Protein AF-A0AAV2MQ87-F1 (afdb_monomer_lite)

Secondary structure (DSSP, 8-state):
--GGGHHHHHHHHHH-TT---PPPHHHHHHHHHTT--HHHHHHHHHHHHHHHHHHT-HHHHHHHHHHHHHTT-S--S-----------

Structure (mmCIF, N/CA/C/O backbone):
data_AF-A0AAV2MQ87-F1
#
_entry.id   AF-A0AAV2MQ87-F1
#
loop_
_atom_site.group_PDB
_atom_site.id
_atom_site.type_symbol
_atom_site.label_atom_id
_atom_site.label_alt_id
_atom_site.label_comp_id
_atom_site.label_asym_id
_atom_site.label_entity_id
_atom_site.label_seq_id
_atom_site.pdbx_PDB_ins_code
_atom_site.Cartn_x
_atom_site.Cartn_y
_atom_site.Cartn_z
_atom_site.occupancy
_atom_site.B_iso_or_equiv
_atom_site.auth_seq_id
_atom_site.auth_comp_id
_atom_site.auth_asym_id
_atom_site.auth_atom_id
_atom_site.pdbx_PDB_model_num
ATOM 1 N N . MET A 1 1 ? 15.126 -0.833 -16.676 1.00 60.72 1 MET A N 1
ATOM 2 C CA . MET A 1 1 ? 16.503 -0.929 -16.155 1.00 60.72 1 MET A CA 1
ATOM 3 C C . MET A 1 1 ? 16.854 -2.386 -15.968 1.00 60.72 1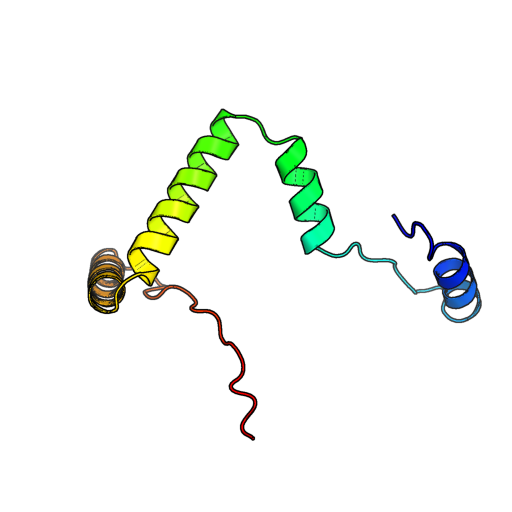 MET A C 1
ATOM 5 O O . MET A 1 1 ? 16.580 -2.960 -14.926 1.00 60.72 1 MET A O 1
ATOM 9 N N . THR A 1 2 ? 17.448 -2.978 -16.991 1.00 67.75 2 THR A N 1
ATOM 10 C CA . THR A 1 2 ? 18.280 -4.170 -16.829 1.00 67.75 2 THR A CA 1
ATOM 11 C C . THR A 1 2 ? 19.631 -3.783 -16.221 1.00 67.75 2 THR A C 1
ATOM 13 O O . THR A 1 2 ? 20.274 -4.604 -15.583 1.00 67.75 2 THR A O 1
ATOM 16 N N . GLY A 1 3 ? 20.022 -2.502 -16.340 1.00 79.50 3 GLY A N 1
ATOM 17 C CA . GLY A 1 3 ? 21.200 -1.923 -15.695 1.00 79.50 3 GLY A CA 1
ATOM 18 C C . GLY A 1 3 ? 22.449 -2.733 -16.020 1.00 79.50 3 GLY A C 1
ATOM 19 O O . GLY A 1 3 ? 22.679 -3.080 -17.176 1.00 79.50 3 GLY A O 1
ATOM 20 N N . ARG A 1 4 ? 23.192 -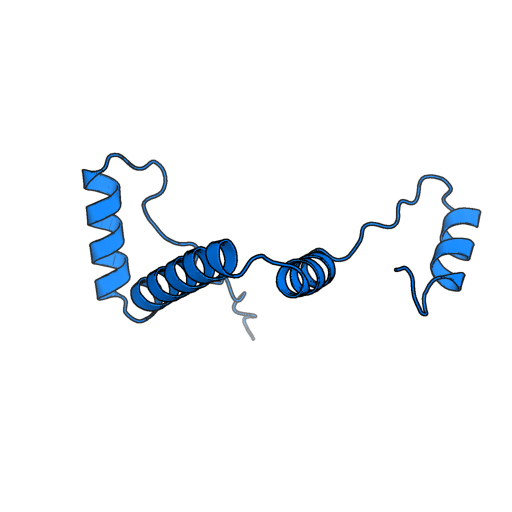3.107 -14.977 1.00 82.88 4 ARG A N 1
ATOM 21 C CA . ARG A 1 4 ? 24.356 -4.001 -15.060 1.00 82.88 4 ARG A CA 1
ATOM 22 C C . ARG A 1 4 ? 24.036 -5.389 -15.641 1.00 82.88 4 ARG A C 1
ATOM 24 O O . ARG A 1 4 ? 24.925 -6.041 -16.172 1.00 82.88 4 ARG A O 1
ATOM 31 N N . ASN A 1 5 ? 22.780 -5.827 -15.578 1.00 86.31 5 ASN A N 1
ATOM 32 C CA . ASN A 1 5 ? 22.333 -7.147 -16.030 1.00 86.31 5 ASN A CA 1
ATOM 33 C C . ASN A 1 5 ? 21.826 -7.145 -17.482 1.00 86.31 5 ASN A C 1
ATOM 35 O O . ASN A 1 5 ? 21.237 -8.130 -17.922 1.00 86.31 5 ASN A O 1
ATOM 39 N N . SER A 1 6 ? 22.032 -6.062 -18.241 1.00 86.69 6 SER A N 1
ATOM 40 C CA . SER A 1 6 ? 21.642 -5.983 -19.656 1.00 86.69 6 SER A CA 1
ATOM 41 C C . SER A 1 6 ? 22.215 -7.131 -20.485 1.00 86.69 6 SER A C 1
ATOM 43 O O . SER A 1 6 ? 21.464 -7.780 -21.205 1.00 86.69 6 SER A O 1
ATOM 45 N N . GLY A 1 7 ? 23.501 -7.449 -20.312 1.00 90.38 7 GLY A N 1
ATOM 46 C CA . GLY A 1 7 ? 24.143 -8.568 -21.006 1.00 90.38 7 GLY A CA 1
ATOM 47 C C . GLY A 1 7 ? 23.526 -9.926 -20.660 1.00 90.38 7 GLY A C 1
ATOM 48 O O . GLY A 1 7 ? 23.304 -10.743 -21.549 1.00 90.38 7 GLY A O 1
ATOM 49 N N . VAL A 1 8 ? 23.180 -10.147 -19.388 1.00 89.62 8 VAL A N 1
ATOM 50 C CA . VAL A 1 8 ? 22.530 -11.388 -18.937 1.00 89.62 8 VAL A CA 1
ATOM 51 C C . VAL A 1 8 ? 21.150 -11.535 -19.572 1.00 89.62 8 VAL A C 1
ATOM 53 O O . VAL A 1 8 ? 20.827 -12.598 -20.092 1.00 89.62 8 VAL A O 1
ATOM 56 N N . ALA A 1 9 ? 20.349 -10.468 -19.597 1.00 88.38 9 ALA A N 1
ATOM 57 C CA . ALA A 1 9 ? 19.035 -10.518 -20.232 1.00 88.38 9 ALA A CA 1
ATOM 58 C C . ALA A 1 9 ? 19.125 -10.794 -21.737 1.00 88.38 9 ALA A C 1
ATOM 60 O O . ALA A 1 9 ? 18.319 -11.564 -22.250 1.00 88.38 9 ALA A O 1
ATOM 61 N N . THR A 1 10 ? 20.115 -10.223 -22.432 1.00 90.75 10 THR A N 1
ATOM 62 C CA . THR A 1 10 ? 20.350 -10.519 -23.852 1.00 90.75 10 THR A CA 1
ATOM 63 C C . THR A 1 10 ? 20.632 -12.004 -24.066 1.00 90.75 10 THR A C 1
ATOM 65 O O . THR A 1 10 ? 19.971 -12.626 -24.890 1.00 90.75 10 THR A O 1
ATOM 68 N N . ARG A 1 11 ? 21.527 -12.603 -23.268 1.00 93.19 11 ARG A N 1
ATOM 69 C CA . ARG A 1 11 ? 21.844 -14.039 -23.361 1.00 93.19 11 ARG A CA 1
ATOM 70 C C . ARG A 1 11 ? 20.656 -14.939 -23.038 1.00 93.19 11 ARG A C 1
ATOM 72 O O . ARG A 1 11 ? 20.453 -15.942 -23.709 1.00 93.19 11 ARG A O 1
ATOM 79 N N . ILE A 1 12 ? 19.839 -14.575 -22.052 1.00 92.31 12 ILE A N 1
ATOM 80 C CA . ILE A 1 12 ? 18.619 -15.333 -21.741 1.00 92.31 12 ILE A CA 1
ATOM 81 C C . ILE A 1 12 ? 17.630 -15.258 -22.909 1.00 92.31 12 ILE A C 1
ATOM 83 O O . ILE A 1 12 ? 16.991 -16.252 -23.236 1.00 92.31 12 ILE A O 1
ATOM 87 N N . ARG A 1 13 ? 17.529 -14.109 -23.580 1.00 92.38 13 ARG A N 1
ATOM 88 C CA . ARG A 1 13 ? 16.627 -13.940 -24.723 1.00 92.38 13 ARG A CA 1
ATOM 89 C C . ARG A 1 13 ? 17.058 -14.733 -25.958 1.00 92.38 13 ARG A C 1
ATOM 91 O O . ARG A 1 13 ? 16.198 -15.121 -26.739 1.00 92.38 13 ARG A O 1
ATOM 98 N N . GLU A 1 14 ? 18.356 -14.997 -26.117 1.00 94.88 14 GLU A N 1
ATOM 99 C CA . GLU A 1 14 ? 18.885 -15.867 -27.180 1.00 94.88 14 GLU A CA 1
ATOM 100 C C . GLU A 1 14 ? 18.382 -17.313 -27.041 1.00 94.88 14 GLU A C 1
ATOM 102 O O . GLU A 1 14 ? 18.123 -17.966 -28.047 1.00 94.88 14 GLU A O 1
ATOM 107 N N . VAL A 1 15 ? 18.204 -17.801 -25.808 1.00 95.31 15 VAL A N 1
ATOM 108 C CA . VAL A 1 15 ? 17.728 -19.172 -25.534 1.00 95.31 15 VAL A CA 1
ATOM 109 C C . VAL A 1 15 ? 16.224 -19.253 -25.253 1.00 95.31 15 VAL A C 1
ATOM 111 O O . VAL A 1 15 ? 15.617 -20.301 -25.453 1.00 95.31 15 VAL A O 1
ATOM 114 N N . ALA A 1 16 ? 15.608 -18.158 -24.803 1.00 94.56 16 ALA A N 1
ATOM 115 C CA . ALA A 1 16 ? 14.187 -18.057 -24.485 1.00 94.56 16 ALA A CA 1
ATOM 116 C C . ALA A 1 16 ? 13.614 -16.724 -25.016 1.00 94.56 16 ALA A C 1
ATOM 118 O O . ALA A 1 16 ? 13.532 -15.743 -24.269 1.00 94.56 16 ALA A O 1
ATOM 119 N N . PRO A 1 17 ? 13.188 -16.664 -26.293 1.00 91.19 17 PRO A N 1
ATOM 120 C CA . PRO A 1 17 ? 12.730 -15.424 -26.935 1.00 91.19 17 PRO A CA 1
ATOM 121 C C . PRO A 1 17 ? 11.513 -14.776 -26.257 1.00 91.19 17 PRO A C 1
ATOM 123 O O . PRO A 1 17 ? 11.384 -13.549 -26.253 1.00 91.19 17 PRO A O 1
ATOM 126 N N . GLU A 1 18 ? 10.664 -15.599 -25.634 1.00 92.38 18 GLU A N 1
ATOM 127 C CA . GLU A 1 18 ? 9.461 -15.187 -24.897 1.00 92.38 18 GLU A CA 1
ATOM 128 C C . GLU A 1 18 ? 9.759 -14.561 -23.528 1.00 92.38 18 GLU A C 1
ATOM 130 O O . GLU A 1 18 ? 8.857 -14.059 -22.852 1.00 92.38 18 GLU A O 1
ATOM 135 N N . MET A 1 19 ? 11.021 -14.580 -23.089 1.00 86.94 19 MET A N 1
ATOM 136 C CA . MET A 1 19 ? 11.426 -13.994 -21.820 1.00 86.94 19 MET A CA 1
ATOM 137 C C . MET A 1 19 ? 11.113 -12.495 -21.798 1.00 86.94 19 MET A C 1
ATOM 139 O O . MET A 1 19 ? 11.583 -11.707 -22.624 1.00 86.94 19 MET A O 1
ATOM 143 N N . ARG A 1 20 ? 10.320 -12.090 -20.803 1.00 83.31 20 ARG A N 1
ATOM 144 C CA . ARG A 1 20 ? 9.993 -10.689 -20.539 1.00 83.31 20 ARG A CA 1
ATOM 145 C C . ARG A 1 20 ? 10.704 -10.232 -19.284 1.00 83.31 20 ARG A C 1
ATOM 147 O O . ARG A 1 20 ? 10.554 -10.822 -18.218 1.00 83.31 20 ARG A O 1
ATOM 154 N N . TRP A 1 21 ? 11.437 -9.132 -19.402 1.00 79.12 21 TRP A N 1
ATOM 155 C CA . TRP A 1 21 ? 11.997 -8.468 -18.237 1.00 79.12 21 TRP A CA 1
ATOM 156 C C . TRP A 1 21 ? 10.908 -7.663 -17.530 1.00 79.12 21 TRP A C 1
ATOM 158 O O . TRP A 1 21 ? 10.519 -6.583 -17.981 1.00 79.12 21 TRP A O 1
ATOM 168 N N . THR A 1 22 ? 10.416 -8.176 -16.410 1.00 78.44 22 THR A N 1
ATOM 169 C CA . THR A 1 22 ? 9.559 -7.415 -15.506 1.00 78.44 22 THR A CA 1
ATOM 170 C C . THR A 1 22 ? 10.426 -6.622 -14.537 1.00 78.44 22 THR A C 1
ATOM 172 O O . THR A 1 22 ? 11.419 -7.092 -13.987 1.00 78.44 22 THR A O 1
ATOM 175 N N . HIS A 1 23 ? 10.082 -5.352 -14.360 1.00 75.31 23 HIS A N 1
ATOM 176 C CA . HIS A 1 23 ? 10.775 -4.516 -13.392 1.00 75.31 23 HIS A CA 1
ATOM 177 C C . HIS A 1 23 ? 10.413 -4.971 -11.978 1.00 75.31 23 HIS A C 1
ATOM 179 O O . HIS A 1 23 ? 9.240 -5.209 -11.703 1.00 75.31 23 HIS A O 1
ATOM 185 N N . CYS A 1 24 ? 11.395 -5.001 -11.075 1.00 84.19 24 CYS A N 1
ATOM 186 C CA . CYS A 1 24 ? 11.129 -5.208 -9.655 1.00 84.19 24 CYS A CA 1
ATOM 187 C C . CYS A 1 24 ? 10.149 -4.137 -9.146 1.00 84.19 24 CYS A C 1
ATOM 189 O O . CYS A 1 24 ? 10.439 -2.940 -9.259 1.00 84.19 24 CYS A O 1
ATOM 191 N N . SER A 1 25 ? 9.003 -4.564 -8.607 1.00 85.75 25 SER A N 1
ATOM 192 C CA . SER A 1 25 ? 7.929 -3.676 -8.141 1.00 85.75 25 SER A CA 1
ATOM 193 C C . SER A 1 25 ? 8.429 -2.677 -7.100 1.00 85.75 25 SER A C 1
ATOM 195 O O . SER A 1 25 ? 8.216 -1.482 -7.273 1.00 85.75 25 SER A O 1
ATOM 197 N N . ILE A 1 26 ? 9.247 -3.131 -6.144 1.00 86.25 26 ILE A N 1
ATOM 198 C CA . ILE A 1 26 ? 9.867 -2.285 -5.106 1.00 86.25 26 ILE A CA 1
ATOM 199 C C . ILE A 1 26 ? 10.671 -1.141 -5.733 1.00 86.25 26 ILE A C 1
ATOM 201 O O . ILE A 1 26 ? 10.605 0.014 -5.315 1.00 86.25 26 ILE A O 1
ATOM 205 N N . HIS A 1 27 ? 11.435 -1.444 -6.784 1.00 84.06 27 HIS A N 1
ATOM 206 C CA . HIS A 1 27 ? 12.220 -0.425 -7.464 1.00 84.06 27 HIS A CA 1
ATOM 207 C C . HIS A 1 27 ? 11.333 0.563 -8.237 1.00 84.06 27 HIS A C 1
ATOM 209 O O . HIS A 1 27 ? 11.614 1.763 -8.253 1.00 84.06 27 HIS A O 1
ATOM 215 N N . ARG A 1 28 ? 10.259 0.081 -8.879 1.00 85.75 28 ARG A N 1
ATOM 216 C CA . ARG A 1 28 ? 9.284 0.957 -9.552 1.00 85.75 28 ARG A CA 1
ATOM 217 C C . ARG A 1 28 ? 8.608 1.896 -8.557 1.00 85.75 28 ARG A C 1
ATOM 219 O O . ARG A 1 28 ? 8.487 3.080 -8.849 1.00 85.75 28 ARG A O 1
ATOM 226 N N . GLU A 1 29 ? 8.207 1.382 -7.402 1.00 88.62 29 GLU A N 1
ATOM 227 C CA . GLU A 1 29 ? 7.581 2.149 -6.323 1.00 88.62 29 GLU A CA 1
ATOM 228 C C . GLU A 1 29 ? 8.526 3.238 -5.804 1.00 88.62 29 GLU A C 1
ATOM 230 O O . GLU A 1 29 ? 8.154 4.409 -5.767 1.00 88.62 29 GLU A O 1
ATOM 235 N N . ALA A 1 30 ? 9.788 2.895 -5.522 1.00 88.44 30 ALA A N 1
ATOM 236 C CA . ALA A 1 30 ? 10.794 3.867 -5.090 1.00 88.44 30 ALA A CA 1
ATOM 237 C C . ALA A 1 30 ? 11.014 4.997 -6.114 1.00 88.44 30 ALA A C 1
ATOM 239 O O . ALA A 1 30 ? 11.236 6.149 -5.739 1.00 88.44 30 ALA A O 1
ATOM 240 N N . LEU A 1 31 ? 10.952 4.691 -7.415 1.00 89.06 31 LEU A N 1
ATOM 241 C CA . LEU A 1 31 ? 11.009 5.710 -8.466 1.00 89.06 31 LEU A CA 1
ATOM 242 C C . LEU A 1 31 ? 9.734 6.559 -8.533 1.00 89.06 31 LEU A C 1
ATOM 244 O O . LEU A 1 31 ? 9.837 7.760 -8.778 1.00 89.06 31 LEU A O 1
ATOM 248 N N . ALA A 1 32 ? 8.560 5.960 -8.323 1.00 88.81 32 ALA A N 1
ATOM 249 C CA . ALA A 1 32 ? 7.284 6.670 -8.340 1.00 88.81 32 ALA A CA 1
ATOM 250 C C . ALA A 1 32 ? 7.213 7.724 -7.225 1.00 88.81 32 ALA A C 1
ATOM 252 O O . ALA A 1 32 ? 6.846 8.867 -7.490 1.00 88.81 32 ALA A O 1
ATOM 253 N N . VAL A 1 33 ? 7.664 7.381 -6.013 1.00 89.12 33 VAL A N 1
ATOM 254 C CA . VAL A 1 33 ? 7.691 8.307 -4.865 1.00 89.12 33 VAL A CA 1
ATOM 255 C C . VAL A 1 33 ? 8.536 9.553 -5.149 1.00 89.12 33 VAL A C 1
ATOM 257 O O . VAL A 1 33 ? 8.160 10.650 -4.749 1.00 89.12 33 VAL A O 1
ATOM 260 N N . LYS A 1 34 ? 9.644 9.432 -5.897 1.00 89.56 34 LYS A N 1
ATOM 261 C CA . LYS A 1 34 ? 10.516 10.579 -6.228 1.00 89.56 34 LYS A CA 1
ATOM 262 C C . LYS A 1 34 ? 9.843 11.653 -7.083 1.00 89.56 34 LYS A C 1
ATOM 264 O O . LYS A 1 34 ? 10.331 12.776 -7.113 1.00 89.56 34 LYS A O 1
ATOM 269 N N . LYS A 1 35 ? 8.792 11.303 -7.827 1.00 91.75 35 LYS A N 1
ATOM 270 C CA . LYS A 1 35 ? 8.068 12.218 -8.726 1.00 91.75 35 LYS A CA 1
ATOM 271 C C . LYS A 1 35 ? 6.626 12.458 -8.279 1.00 91.75 35 LYS A C 1
ATOM 273 O O . LYS A 1 35 ? 5.812 12.926 -9.070 1.00 91.75 35 LYS A O 1
ATOM 278 N N . MET A 1 36 ? 6.296 12.085 -7.048 1.00 94.00 36 MET A N 1
ATOM 279 C CA . MET A 1 36 ? 4.943 12.191 -6.527 1.00 94.00 36 MET A CA 1
ATOM 280 C C . MET A 1 36 ? 4.608 13.651 -6.186 1.00 94.00 36 MET A C 1
ATOM 282 O O . MET A 1 36 ? 5.425 14.295 -5.531 1.00 94.00 36 MET A O 1
ATOM 286 N N . PRO A 1 37 ? 3.433 14.170 -6.591 1.00 96.31 37 PRO A N 1
ATOM 287 C CA . PRO A 1 37 ? 2.962 15.479 -6.145 1.00 96.31 37 PRO A CA 1
ATOM 288 C C . PRO A 1 37 ? 2.832 15.540 -4.619 1.00 96.31 37 PRO A C 1
ATOM 290 O O . PRO A 1 37 ? 2.411 14.557 -4.002 1.00 96.31 37 PRO A O 1
ATOM 293 N N . ASP A 1 38 ? 3.136 16.692 -4.021 1.00 94.94 38 ASP A N 1
ATOM 294 C CA . ASP A 1 38 ? 3.138 16.849 -2.560 1.00 94.94 38 ASP A CA 1
ATOM 295 C C . ASP A 1 38 ? 1.759 16.603 -1.932 1.00 94.94 38 ASP A C 1
ATOM 297 O O . ASP A 1 38 ? 1.669 15.939 -0.898 1.00 94.94 38 ASP A O 1
ATOM 301 N N . ASP A 1 39 ? 0.680 17.026 -2.595 1.00 95.75 39 ASP A N 1
ATOM 302 C CA . ASP A 1 39 ? -0.688 16.779 -2.125 1.00 95.75 39 ASP A CA 1
ATOM 303 C C . ASP A 1 39 ? -0.972 15.276 -2.018 1.00 95.75 39 ASP A C 1
ATOM 305 O O . ASP A 1 3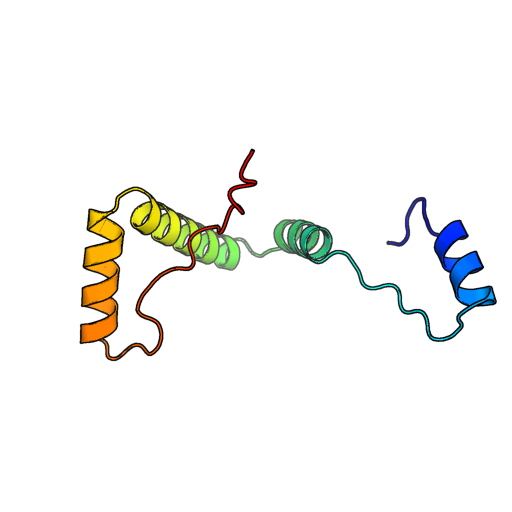9 ? -1.428 14.789 -0.981 1.00 95.75 39 ASP A O 1
ATOM 309 N N . LEU A 1 40 ? -0.617 14.507 -3.053 1.00 94.69 40 LEU A N 1
ATOM 310 C CA . LEU A 1 40 ? -0.788 13.053 -3.056 1.00 94.69 40 LEU A CA 1
ATOM 311 C C . LEU A 1 40 ? 0.097 12.383 -1.998 1.00 94.69 40 LEU A C 1
ATOM 313 O O . LEU A 1 40 ? -0.353 11.478 -1.293 1.00 94.69 40 LEU A O 1
ATOM 317 N N . LYS A 1 41 ? 1.341 12.846 -1.854 1.00 94.06 41 LYS A N 1
ATOM 318 C CA . LYS A 1 41 ? 2.261 12.351 -0.830 1.00 94.06 41 LYS A CA 1
ATOM 319 C C . LYS A 1 41 ? 1.701 12.572 0.575 1.00 94.06 41 LYS A C 1
ATOM 321 O O . LYS A 1 41 ? 1.743 11.655 1.386 1.00 94.06 41 LYS A O 1
ATOM 326 N N . SER A 1 42 ? 1.121 13.740 0.849 1.00 95.12 42 SER A N 1
ATOM 327 C CA . SER A 1 42 ? 0.554 14.072 2.163 1.00 95.12 42 SER A CA 1
ATOM 328 C C . SER A 1 42 ? -0.607 13.149 2.563 1.00 95.12 42 SER A C 1
ATOM 330 O O . SER A 1 42 ? -0.701 12.711 3.717 1.00 95.12 42 SER A O 1
ATOM 332 N N . VAL A 1 43 ? -1.455 12.786 1.595 1.00 96.31 43 VAL A N 1
ATOM 333 C CA . VAL A 1 43 ? -2.557 11.836 1.786 1.00 96.31 43 VAL A CA 1
ATOM 334 C C . VAL A 1 43 ? -2.007 10.442 2.085 1.00 96.31 43 VAL A C 1
ATOM 336 O O . VAL A 1 43 ? -2.440 9.802 3.046 1.00 96.31 43 VAL A O 1
ATOM 339 N N . LEU A 1 44 ? -1.013 9.982 1.319 1.00 94.62 44 LEU A N 1
ATOM 340 C CA . LEU A 1 44 ? -0.398 8.670 1.534 1.00 94.62 44 LEU A CA 1
ATOM 341 C C . LEU A 1 44 ? 0.364 8.592 2.861 1.00 94.62 44 LEU A C 1
ATOM 343 O O . LEU A 1 44 ? 0.222 7.605 3.580 1.00 94.62 44 LEU A O 1
ATOM 347 N N . ASP A 1 45 ? 1.102 9.635 3.238 1.00 94.44 45 ASP A N 1
ATOM 348 C CA . ASP A 1 45 ? 1.779 9.720 4.535 1.00 94.44 45 ASP A CA 1
ATOM 349 C C . ASP A 1 45 ? 0.772 9.634 5.691 1.00 94.44 45 ASP A C 1
ATOM 351 O O . ASP A 1 45 ? 1.032 8.986 6.708 1.00 94.44 45 ASP A O 1
ATOM 355 N N . SER A 1 46 ? -0.405 10.246 5.533 1.00 97.25 46 SER A N 1
ATOM 356 C CA . SER A 1 46 ? -1.487 10.155 6.518 1.00 97.25 46 SER A CA 1
ATOM 357 C C . SER A 1 46 ? -2.051 8.735 6.602 1.00 97.25 46 SER A C 1
ATOM 359 O O . SER A 1 46 ? -2.205 8.204 7.702 1.00 97.25 46 SER A O 1
ATOM 361 N N . ALA A 1 47 ? -2.273 8.075 5.463 1.00 95.12 47 ALA A N 1
ATOM 362 C CA . ALA A 1 47 ? -2.709 6.680 5.427 1.00 95.12 47 ALA A CA 1
ATOM 363 C C . ALA A 1 47 ? -1.692 5.740 6.103 1.00 95.12 47 ALA A C 1
ATOM 365 O O . ALA A 1 47 ? -2.070 4.908 6.930 1.00 95.12 47 ALA A O 1
ATOM 366 N N . VAL A 1 48 ? -0.394 5.913 5.824 1.00 93.81 48 VAL A N 1
ATOM 367 C CA . VAL A 1 48 ? 0.691 5.139 6.453 1.00 93.81 48 VAL A CA 1
ATOM 368 C C . VAL A 1 48 ? 0.717 5.354 7.966 1.00 93.81 48 VAL A C 1
ATOM 370 O O . VAL A 1 48 ? 0.813 4.383 8.719 1.00 93.81 48 VAL A O 1
ATOM 373 N N . LYS A 1 49 ? 0.584 6.600 8.439 1.00 96.69 49 LYS A N 1
ATOM 374 C CA . LYS A 1 49 ? 0.506 6.909 9.877 1.00 96.69 49 LYS A CA 1
ATOM 375 C C . LYS A 1 49 ? -0.680 6.213 10.542 1.00 96.69 49 LYS A C 1
ATOM 377 O O . LYS A 1 49 ? -0.497 5.600 11.592 1.00 96.69 49 LYS A O 1
ATOM 382 N N . THR A 1 50 ? -1.857 6.251 9.923 1.00 95.62 50 THR A N 1
ATOM 383 C CA . THR A 1 50 ? -3.063 5.578 10.429 1.00 95.62 50 THR A CA 1
ATOM 384 C C . THR A 1 50 ? -2.865 4.068 10.519 1.00 95.62 50 THR A C 1
ATOM 386 O O . THR A 1 50 ? -3.102 3.474 11.571 1.00 95.62 50 THR A O 1
ATOM 389 N N . VAL A 1 51 ? -2.347 3.442 9.459 1.00 94.44 51 VAL A N 1
ATOM 390 C CA . VAL A 1 51 ? -2.044 2.003 9.445 1.00 94.44 51 VAL A CA 1
ATOM 391 C C . VAL A 1 51 ? -1.051 1.640 10.550 1.00 94.44 51 VAL A C 1
ATOM 393 O O . VAL A 1 51 ? -1.276 0.679 11.286 1.00 94.44 51 VAL A O 1
ATOM 396 N N . ASN A 1 52 ? 0.018 2.419 10.719 1.00 94.69 52 ASN A N 1
ATOM 397 C CA . ASN A 1 52 ? 1.012 2.182 11.765 1.00 94.69 52 ASN A CA 1
ATOM 398 C C . ASN A 1 52 ? 0.426 2.350 13.170 1.00 94.69 52 ASN A C 1
ATOM 400 O O . ASN A 1 52 ? 0.722 1.549 14.053 1.00 94.69 52 ASN A O 1
ATOM 404 N N . PHE A 1 53 ? -0.443 3.340 13.382 1.00 95.75 53 PHE A N 1
ATOM 405 C CA . PHE A 1 53 ? -1.142 3.521 14.652 1.00 95.75 53 PHE A CA 1
ATOM 406 C C . PHE A 1 53 ? -2.022 2.312 14.995 1.00 95.75 53 PHE A C 1
ATOM 408 O O . PHE A 1 53 ? -1.959 1.812 16.121 1.00 95.75 53 PHE A O 1
ATOM 415 N N . ILE A 1 54 ? -2.781 1.791 14.027 1.00 95.12 54 ILE A N 1
ATOM 416 C CA . ILE A 1 54 ? -3.614 0.594 14.214 1.00 95.12 54 ILE A CA 1
ATOM 417 C C . ILE A 1 54 ? -2.738 -0.622 14.542 1.00 95.12 54 ILE A C 1
ATOM 419 O O . ILE A 1 54 ? -3.024 -1.356 15.487 1.00 95.12 54 ILE A O 1
ATOM 423 N N . LYS A 1 55 ? -1.628 -0.801 13.816 1.00 92.31 55 LYS A N 1
ATOM 424 C CA . LYS A 1 55 ? -0.682 -1.911 14.021 1.00 92.31 55 LYS A CA 1
ATOM 425 C C . LYS A 1 55 ? 0.119 -1.810 15.320 1.00 92.31 55 LYS A C 1
ATOM 427 O O . LYS A 1 55 ? 0.596 -2.826 15.810 1.00 92.31 55 LYS A O 1
ATOM 432 N N . SER A 1 56 ? 0.268 -0.614 15.888 1.00 94.12 56 SER A N 1
ATOM 433 C CA . SER A 1 56 ? 1.149 -0.381 17.040 1.00 94.12 56 SER A CA 1
ATOM 434 C C . SER A 1 56 ? 0.713 -1.091 18.325 1.00 94.12 56 SER A C 1
ATOM 436 O O . SER A 1 56 ? 1.544 -1.313 19.205 1.00 94.12 56 SER A O 1
ATOM 438 N N . ARG A 1 57 ? -0.581 -1.414 18.475 1.00 93.94 57 ARG A N 1
ATOM 439 C CA . ARG A 1 57 ? -1.134 -2.023 19.693 1.00 93.94 57 ARG A CA 1
ATOM 440 C C . ARG A 1 57 ? -2.266 -3.001 19.366 1.00 93.94 57 ARG A C 1
ATOM 442 O O . ARG A 1 57 ? -3.155 -2.640 18.595 1.00 93.94 57 ARG A O 1
ATOM 449 N N . PRO A 1 58 ? -2.347 -4.165 20.042 1.00 93.69 58 PRO A N 1
ATOM 450 C CA . PRO A 1 58 ? -3.442 -5.122 19.846 1.00 93.69 58 PRO A CA 1
ATOM 451 C C . PRO A 1 58 ? -4.838 -4.528 20.078 1.00 93.69 58 PRO A C 1
ATOM 453 O O . PRO A 1 58 ? -5.789 -4.871 19.380 1.00 93.69 58 PRO A O 1
ATOM 456 N N . MET A 1 59 ? -4.969 -3.603 21.036 1.00 96.25 59 MET A N 1
ATOM 457 C CA . MET A 1 59 ? -6.234 -2.911 21.305 1.00 96.25 59 MET A CA 1
ATOM 458 C C . MET A 1 59 ? -6.700 -2.075 20.107 1.00 96.25 59 MET A C 1
ATOM 460 O O . MET A 1 59 ? -7.878 -2.110 19.771 1.00 96.25 59 MET A O 1
ATOM 464 N N . ASN A 1 60 ? -5.787 -1.372 19.431 1.00 96.00 60 ASN A N 1
ATOM 465 C CA . ASN A 1 60 ? -6.134 -0.548 18.275 1.00 96.00 60 ASN A CA 1
ATOM 466 C C . ASN A 1 60 ? -6.594 -1.417 17.099 1.00 96.00 60 ASN A C 1
ATOM 468 O O . ASN A 1 60 ? -7.571 -1.078 16.440 1.00 96.00 60 ASN A O 1
ATOM 472 N N . ALA A 1 61 ? -5.943 -2.562 16.875 1.00 95.06 61 ALA A N 1
ATOM 473 C CA . ALA A 1 61 ? -6.371 -3.531 15.867 1.00 95.06 61 ALA A CA 1
ATOM 474 C C . ALA A 1 61 ? -7.774 -4.094 16.159 1.00 95.06 61 ALA A C 1
ATOM 476 O O . ALA A 1 61 ? -8.587 -4.210 15.247 1.00 95.06 61 ALA A O 1
ATOM 477 N N . ARG A 1 62 ? -8.088 -4.386 17.431 1.00 96.31 62 ARG A N 1
ATOM 478 C CA . ARG A 1 62 ? -9.433 -4.820 17.848 1.00 96.31 62 ARG A CA 1
ATOM 479 C C . ARG A 1 62 ? -10.492 -3.735 17.650 1.00 96.31 62 ARG A C 1
ATOM 481 O O . ARG A 1 62 ? -11.576 -4.042 17.176 1.00 96.31 62 ARG A O 1
ATOM 488 N N . LEU A 1 63 ? -10.190 -2.484 18.001 1.00 97.25 63 LEU A N 1
ATOM 489 C CA . LEU A 1 63 ? -11.112 -1.363 17.784 1.00 97.25 63 LEU A CA 1
ATOM 490 C C . LEU A 1 63 ? -11.349 -1.112 16.292 1.00 97.25 63 LEU A C 1
ATOM 492 O O . LEU A 1 63 ? -12.482 -0.899 15.881 1.00 97.25 63 LEU A O 1
ATOM 496 N N . PHE A 1 64 ? -10.293 -1.191 15.480 1.00 96.56 64 PHE A N 1
ATOM 497 C CA . PHE A 1 64 ? -10.403 -1.099 14.026 1.00 96.56 64 PHE A CA 1
ATOM 498 C C . PHE A 1 64 ? -11.286 -2.209 13.447 1.00 96.56 64 PHE A C 1
ATOM 500 O O . PHE A 1 64 ? -12.102 -1.936 12.577 1.00 96.56 64 PHE A O 1
ATOM 507 N N . HIS A 1 65 ? -11.163 -3.435 13.960 1.00 96.75 65 HIS A N 1
ATOM 508 C CA . HIS A 1 65 ? -12.003 -4.553 13.541 1.00 96.75 65 HIS A CA 1
ATOM 509 C C . HIS A 1 65 ? -13.491 -4.286 13.770 1.00 96.75 65 HIS A C 1
ATOM 511 O O . HIS A 1 65 ? -14.265 -4.365 12.822 1.00 96.75 65 HIS A O 1
ATOM 517 N N . VAL A 1 66 ? -13.861 -3.886 14.992 1.00 97.69 66 VAL A N 1
ATOM 518 C CA . VAL A 1 66 ? -15.251 -3.537 15.332 1.00 97.69 66 VAL A CA 1
ATOM 519 C C . VAL A 1 66 ? -15.756 -2.394 14.454 1.00 97.69 66 VAL A C 1
ATOM 521 O O . VAL A 1 66 ? -16.837 -2.490 13.886 1.00 97.69 66 VAL A O 1
ATOM 524 N N . LEU A 1 67 ? -14.948 -1.344 14.270 1.00 97.00 67 LEU A N 1
ATOM 525 C CA . LEU A 1 67 ? -15.299 -0.224 13.395 1.00 97.00 67 LEU A CA 1
ATOM 526 C C . LEU A 1 67 ? -15.590 -0.694 11.960 1.00 97.00 67 LEU A C 1
ATOM 528 O O . LEU A 1 67 ? -16.560 -0.257 11.348 1.00 97.00 67 LEU A O 1
ATOM 532 N N . CYS A 1 68 ? -14.763 -1.586 11.411 1.00 97.19 68 CYS A N 1
ATOM 533 C CA . CYS A 1 68 ? -14.977 -2.134 10.076 1.00 97.19 68 CYS A CA 1
ATOM 534 C C . CYS A 1 68 ? -16.246 -2.991 9.983 1.00 97.19 68 CYS A C 1
ATOM 536 O O . CYS A 1 68 ? -16.939 -2.905 8.970 1.00 97.19 68 CYS A O 1
ATOM 538 N N . GLU A 1 69 ? -16.558 -3.789 11.008 1.00 97.44 69 GLU A N 1
ATOM 539 C CA . GLU A 1 69 ? -17.796 -4.576 11.066 1.00 97.44 69 GLU A CA 1
ATOM 540 C C . GLU A 1 69 ? -19.036 -3.677 11.099 1.00 97.44 69 GLU A C 1
ATOM 542 O O . GLU A 1 69 ? -19.961 -3.881 10.314 1.00 97.44 69 GLU A O 1
ATOM 547 N N . GLU A 1 70 ? -19.037 -2.638 11.938 1.00 97.94 70 GLU A N 1
ATOM 548 C CA . GLU A 1 70 ? -20.140 -1.670 12.029 1.00 97.94 70 GLU A CA 1
ATOM 549 C C . GLU A 1 70 ? -20.367 -0.917 10.712 1.00 97.94 70 GLU A C 1
ATOM 551 O O . GLU A 1 70 ? -21.499 -0.587 10.360 1.00 97.94 70 GLU A O 1
ATOM 556 N N . MET A 1 71 ? -19.298 -0.681 9.950 1.00 97.19 71 MET A N 1
ATOM 557 C CA . MET A 1 71 ? -19.368 -0.069 8.623 1.00 97.19 71 MET A CA 1
ATOM 558 C C . MET A 1 71 ? -19.766 -1.050 7.507 1.00 97.19 71 MET A C 1
ATOM 560 O O . MET A 1 71 ? -19.892 -0.629 6.356 1.00 97.19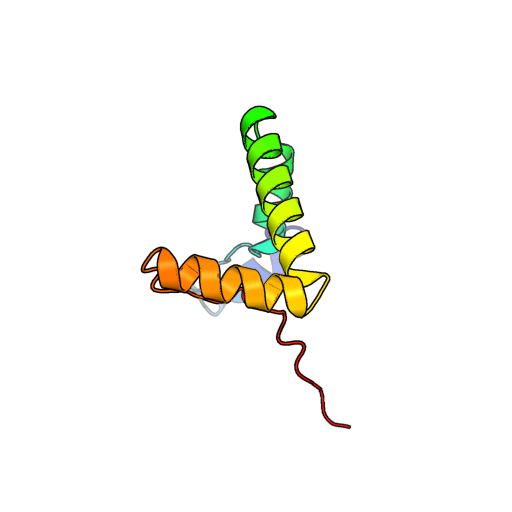 71 MET A O 1
ATOM 564 N N . GLY A 1 72 ? -19.948 -2.339 7.809 1.00 97.12 72 GLY A N 1
ATOM 565 C CA . GLY A 1 72 ? -20.264 -3.368 6.817 1.00 97.12 72 GLY A CA 1
ATOM 566 C C . GLY A 1 72 ? -19.116 -3.654 5.843 1.00 97.12 72 GLY A C 1
ATOM 567 O O . GLY A 1 72 ? -19.360 -4.009 4.690 1.00 97.12 72 GLY A O 1
ATOM 568 N N . SER A 1 73 ? -17.865 -3.461 6.272 1.00 96.75 73 SER A N 1
ATOM 569 C CA . SER A 1 73 ? -16.684 -3.730 5.448 1.00 96.75 73 SER A CA 1
ATOM 570 C C . SER A 1 73 ? -16.503 -5.230 5.211 1.00 96.75 73 SER A C 1
ATOM 572 O O . SER A 1 73 ? -16.567 -6.027 6.144 1.00 96.75 73 SER A O 1
ATOM 574 N N . GLU A 1 74 ? -16.169 -5.615 3.979 1.00 96.44 74 GLU A N 1
ATOM 575 C CA . GLU A 1 74 ? -15.757 -6.989 3.651 1.00 96.44 74 GLU A CA 1
ATOM 576 C C . GLU A 1 74 ? -14.427 -7.363 4.329 1.00 96.44 74 GLU A C 1
ATOM 578 O O . GLU A 1 74 ? -14.185 -8.512 4.700 1.00 96.44 74 GLU A O 1
ATOM 583 N N . HIS A 1 75 ? -13.545 -6.379 4.513 1.00 93.88 75 HIS A N 1
ATOM 584 C CA . HIS A 1 75 ? -12.241 -6.567 5.134 1.00 93.88 75 HIS A CA 1
ATOM 585 C C . HIS A 1 75 ? -12.204 -5.864 6.485 1.00 93.88 75 HIS A C 1
ATOM 587 O O . HIS A 1 75 ? -12.242 -4.636 6.574 1.00 93.88 75 HIS A O 1
ATOM 593 N N . VAL A 1 76 ? -12.107 -6.667 7.539 1.00 95.00 76 VAL A N 1
ATOM 594 C CA . VAL A 1 76 ? -12.223 -6.218 8.934 1.00 95.00 76 VAL A CA 1
ATOM 595 C C . VAL A 1 76 ? -10.893 -6.240 9.682 1.00 95.00 76 VAL A C 1
ATOM 597 O O . VAL A 1 76 ? -10.837 -5.997 10.881 1.00 95.00 76 VAL A O 1
ATOM 600 N N . GLN A 1 77 ? -9.793 -6.583 9.014 1.00 92.06 77 GLN A N 1
ATOM 601 C CA . GLN A 1 77 ? -8.469 -6.647 9.628 1.00 92.06 77 GLN A CA 1
ATOM 602 C C . GLN A 1 77 ? -7.405 -6.175 8.644 1.00 92.06 77 GLN A C 1
ATOM 604 O O . GLN A 1 77 ? -7.490 -6.416 7.440 1.00 92.06 77 GLN A O 1
ATOM 609 N N . LEU A 1 78 ? -6.374 -5.513 9.170 1.00 91.00 78 LEU A N 1
ATOM 610 C CA . LEU A 1 78 ? -5.193 -5.177 8.386 1.00 91.00 78 LEU A CA 1
ATOM 611 C C . LEU A 1 78 ? -4.304 -6.409 8.234 1.00 91.00 78 LEU A C 1
ATOM 613 O O . LEU A 1 78 ? -4.063 -7.132 9.199 1.00 91.00 78 LEU A O 1
ATOM 617 N N . LEU A 1 79 ? -3.718 -6.573 7.051 1.00 85.75 79 LEU A N 1
ATOM 618 C CA . LEU A 1 79 ? -2.653 -7.545 6.845 1.00 85.75 79 LEU A CA 1
ATOM 619 C C . LEU A 1 79 ? -1.435 -7.144 7.692 1.00 85.75 79 LEU A C 1
ATOM 621 O O . LEU A 1 79 ? -0.777 -6.117 7.459 1.00 85.75 79 LEU A O 1
ATOM 625 N N . LEU A 1 80 ? -1.163 -7.943 8.719 1.00 74.94 80 LEU A N 1
ATOM 626 C CA . LEU A 1 80 ? 0.093 -7.916 9.457 1.00 74.94 80 LEU A CA 1
ATOM 627 C C . LEU A 1 80 ? 1.137 -8.679 8.637 1.00 74.94 80 LEU A C 1
ATOM 629 O O . LEU A 1 80 ? 0.792 -9.597 7.894 1.00 74.94 80 LEU A O 1
ATOM 633 N N . HIS A 1 81 ? 2.403 -8.263 8.711 1.00 66.75 81 HIS A N 1
ATOM 634 C CA . HIS A 1 81 ? 3.471 -8.991 8.029 1.00 66.75 81 HIS A CA 1
ATOM 635 C C . HIS A 1 81 ? 3.453 -10.442 8.522 1.00 66.75 81 HIS A C 1
ATOM 637 O O . HIS A 1 81 ? 3.668 -10.697 9.702 1.00 66.75 81 HIS A O 1
ATOM 643 N N 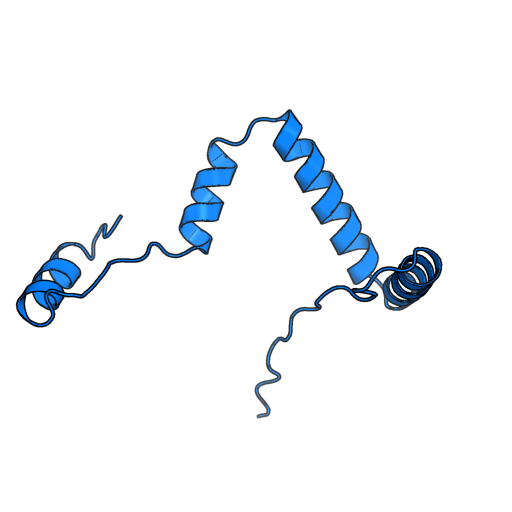. THR A 1 82 ? 3.216 -11.397 7.623 1.00 46.72 82 THR A N 1
ATOM 644 C CA . THR A 1 82 ? 3.616 -12.784 7.845 1.00 46.72 82 THR A CA 1
ATOM 645 C C . THR A 1 82 ? 5.123 -12.834 7.644 1.00 46.72 82 THR A C 1
ATOM 647 O O . THR A 1 82 ? 5.612 -13.243 6.589 1.00 46.72 82 THR A O 1
ATOM 650 N N . GLU A 1 83 ? 5.887 -12.370 8.628 1.00 45.62 83 GLU A N 1
ATOM 651 C CA . GLU A 1 83 ? 7.218 -12.929 8.787 1.00 45.62 83 GLU A CA 1
ATOM 652 C C . GLU A 1 83 ? 6.996 -14.424 9.007 1.00 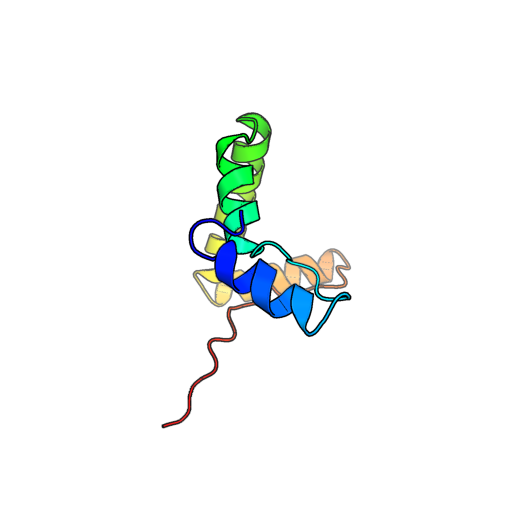45.62 83 GLU A C 1
ATOM 654 O O . GLU A 1 83 ? 6.397 -14.845 9.995 1.00 45.62 83 GLU A O 1
ATOM 659 N N . LYS A 1 84 ? 7.335 -15.235 7.993 1.00 42.00 84 LYS A N 1
ATOM 660 C CA . LYS A 1 84 ? 7.415 -16.679 8.177 1.00 42.00 84 LYS A CA 1
ATOM 661 C C . LYS A 1 84 ? 8.308 -16.849 9.394 1.00 42.00 84 LYS A C 1
ATOM 663 O O . LYS A 1 84 ? 9.491 -16.522 9.314 1.00 42.00 84 LYS A O 1
ATOM 668 N N . ALA A 1 85 ? 7.745 -17.327 10.499 1.00 42.00 85 ALA A N 1
ATOM 669 C CA . ALA A 1 85 ? 8.538 -17.988 11.508 1.00 42.00 85 ALA A CA 1
ATOM 670 C C . ALA A 1 85 ? 9.255 -19.109 10.751 1.00 42.00 85 ALA A C 1
ATOM 672 O O . ALA A 1 85 ? 8.660 -20.131 10.414 1.00 42.00 85 ALA A O 1
ATOM 673 N N . ALA A 1 86 ? 10.501 -18.855 10.357 1.00 40.56 86 ALA A N 1
ATOM 674 C CA . ALA A 1 86 ? 11.435 -19.916 10.083 1.00 40.56 86 ALA A CA 1
ATOM 675 C C . ALA A 1 86 ? 11.621 -20.582 11.442 1.00 40.56 86 ALA A C 1
ATOM 677 O O . ALA A 1 86 ? 12.372 -20.108 12.292 1.00 40.56 86 ALA A O 1
ATOM 678 N N . SER A 1 87 ? 10.790 -21.590 11.690 1.00 37.44 87 SER A N 1
ATOM 679 C CA . SER A 1 87 ? 11.029 -22.593 12.706 1.00 37.44 87 SER A CA 1
ATOM 680 C C . SER A 1 87 ? 12.446 -23.109 12.476 1.00 37.44 87 SER A C 1
ATOM 682 O O . SER A 1 87 ? 12.761 -23.510 11.355 1.00 37.44 87 SER A O 1
ATOM 684 N N . VAL A 1 88 ? 13.248 -22.972 13.531 1.00 42.59 88 VAL A N 1
ATOM 685 C CA . VAL A 1 88 ? 14.554 -23.585 13.824 1.00 42.59 88 VAL A CA 1
ATOM 686 C C . VAL A 1 88 ? 14.977 -24.695 12.865 1.00 42.59 88 VAL A C 1
ATOM 688 O O . VAL A 1 88 ? 14.210 -25.675 12.728 1.00 42.59 88 VAL A O 1
#

Radius of gyration: 20.47 Å; chains: 1; bounding box: 45×40×48 Å

Organism: Knipowitschia caucasica (NCBI:txid637954)

Sequence (88 aa):
MTGRNSGVATRIREVAPEMRWTHCSIHREALAVKKMPDDLKSVLDSAVKTVNFIKSRPMNARLFHVLCEEMGSEHVQLLLHTEKAASV

pLDDT: mean 86.95, std 14.9, range [37.44, 97.94]

Foldseek 3Di:
DCVVVPVVVVVVCVVPVPDDDDDDPVVVVVVCVVPDDPVVVVVVVVVVVLVCVCVVDPVSQVVQLVVCVVVVHPDRGDDDDCPPPPDD